Protein AF-A0A1Q6VRY4-F1 (afdb_monomer_lite)

Sequence (143 aa):
MLELAAASLHGEQALANLLKVRQMAADLADRPHLTLTGFVELMIARLAEQPEEAESALAEESLEAVRVLTIHKAKGMEFPVVILPAFHHGTGKGGEAPLVAHDWSTGVLGVTLGNRCSLGAVLVGENSWRARKRSAAACSMWA

Secondary structure (DSSP, 8-state):
-HHHHHTSTTHHHHHHHHHHHHHHHHHHTTSTT--HHHHHHHHHHHHHT-----------TT--S-----TTTTTT---S----TTTT---S---SSPEEEEETTTTEEEEEETTEE-HHHHHHHHHHHHHHHHHHHHHHH--

Structure (mmCIF, N/CA/C/O backbone):
data_AF-A0A1Q6VRY4-F1
#
_entry.id   AF-A0A1Q6VRY4-F1
#
loop_
_atom_site.group_PDB
_atom_site.id
_atom_site.type_symbol
_atom_site.label_atom_id
_atom_site.label_alt_id
_atom_site.label_comp_id
_atom_site.label_asym_id
_atom_site.label_entity_id
_atom_site.label_seq_id
_atom_site.pdbx_PDB_ins_code
_atom_site.Cartn_x
_atom_site.Cartn_y
_atom_site.Cartn_z
_atom_site.occupancy
_atom_site.B_iso_or_equiv
_atom_site.auth_seq_id
_atom_site.auth_comp_id
_atom_site.auth_asym_id
_atom_site.auth_atom_id
_atom_site.pdbx_PDB_model_num
ATOM 1 N N . MET A 1 1 ? -24.914 15.222 4.372 1.00 61.16 1 MET A N 1
ATOM 2 C CA . MET A 1 1 ? -23.478 15.006 4.670 1.00 61.16 1 MET A CA 1
ATOM 3 C C . MET A 1 1 ? -22.825 14.038 3.689 1.00 61.16 1 MET A C 1
ATOM 5 O O . MET A 1 1 ? -21.789 14.402 3.161 1.00 61.16 1 MET A O 1
ATOM 9 N N . LEU A 1 2 ? -23.414 12.871 3.393 1.00 69.69 2 LEU A N 1
ATOM 10 C CA . LEU A 1 2 ? -22.833 11.896 2.449 1.00 69.69 2 LEU A CA 1
ATOM 11 C C . LEU A 1 2 ? -22.673 12.449 1.016 1.00 69.69 2 LEU A C 1
ATOM 13 O O . LEU A 1 2 ? -21.613 12.286 0.425 1.00 69.69 2 LEU A O 1
ATOM 17 N N . GLU A 1 3 ? -23.649 13.220 0.527 1.00 69.69 3 GLU A N 1
ATOM 18 C CA . GLU A 1 3 ? -23.587 13.921 -0.774 1.00 69.69 3 GLU A CA 1
ATOM 19 C C . GLU A 1 3 ? -22.382 14.871 -0.915 1.00 69.69 3 GLU A C 1
ATOM 21 O O . GLU A 1 3 ? -21.782 14.984 -1.978 1.00 69.69 3 GLU A O 1
ATOM 26 N N . LEU A 1 4 ? -21.976 15.536 0.175 1.00 71.50 4 LEU A N 1
ATOM 27 C CA . LEU A 1 4 ? -20.814 16.437 0.172 1.00 71.50 4 LEU A CA 1
ATOM 28 C C . LEU A 1 4 ? -19.489 15.664 0.158 1.00 71.50 4 LEU A C 1
ATOM 30 O O . LEU A 1 4 ? -18.508 16.147 -0.398 1.00 71.50 4 LEU A O 1
ATOM 34 N N . ALA A 1 5 ? -19.455 14.471 0.758 1.00 66.06 5 ALA A N 1
ATOM 35 C CA . ALA A 1 5 ? -18.285 13.600 0.715 1.00 66.06 5 ALA A CA 1
ATOM 36 C C . ALA A 1 5 ? -18.099 12.992 -0.682 1.00 66.06 5 ALA A C 1
ATOM 38 O O . ALA A 1 5 ? -16.982 12.995 -1.195 1.00 66.06 5 ALA A O 1
ATOM 39 N N . ALA A 1 6 ? -19.194 12.578 -1.327 1.00 66.44 6 ALA A N 1
ATOM 40 C CA . ALA A 1 6 ? -19.192 12.101 -2.709 1.00 66.44 6 ALA A CA 1
ATOM 41 C C . ALA A 1 6 ? -18.789 13.191 -3.722 1.00 66.44 6 ALA A C 1
ATOM 43 O O . ALA A 1 6 ? -18.197 12.887 -4.749 1.00 66.44 6 ALA A O 1
ATOM 44 N N . ALA A 1 7 ? -19.056 14.465 -3.418 1.00 70.88 7 ALA A N 1
ATOM 45 C CA . ALA A 1 7 ? -18.610 15.605 -4.222 1.00 70.88 7 ALA A CA 1
ATOM 46 C C . ALA A 1 7 ? -17.198 16.116 -3.856 1.00 70.88 7 ALA A C 1
ATOM 48 O O . ALA A 1 7 ? -16.732 17.107 -4.423 1.00 70.88 7 ALA A O 1
ATOM 49 N N . SER A 1 8 ? -16.524 15.494 -2.881 1.00 74.19 8 SER A N 1
ATOM 50 C CA . SER A 1 8 ? -15.183 15.899 -2.444 1.00 74.19 8 SER A CA 1
ATOM 51 C C . SER A 1 8 ? -14.088 15.380 -3.384 1.00 74.19 8 SER A C 1
ATOM 53 O O . SER A 1 8 ? -14.334 14.529 -4.234 1.00 74.19 8 SER A O 1
ATOM 55 N N . LEU A 1 9 ? -12.850 15.851 -3.192 1.00 59.06 9 LEU A N 1
ATOM 56 C CA . LEU A 1 9 ? -11.675 15.466 -3.989 1.00 59.06 9 LEU A CA 1
ATOM 57 C C . LEU A 1 9 ? -11.469 13.940 -4.110 1.00 59.06 9 LEU A C 1
ATOM 59 O O . LEU A 1 9 ? -10.903 13.488 -5.099 1.00 59.06 9 LEU A O 1
ATOM 63 N N . HIS A 1 10 ? -11.940 13.160 -3.130 1.00 65.81 10 HIS A N 1
ATOM 64 C CA . HIS A 1 10 ? -11.802 11.698 -3.091 1.00 65.81 10 HIS A CA 1
ATOM 65 C C . HIS A 1 10 ? -13.123 10.950 -3.361 1.00 65.81 10 HIS A C 1
ATOM 67 O O . HIS A 1 10 ? -13.179 9.731 -3.212 1.00 65.81 10 HIS A O 1
ATOM 73 N N . GLY A 1 11 ? -14.186 11.672 -3.735 1.00 77.62 11 GLY A N 1
ATOM 74 C CA . GLY A 1 11 ? -15.451 11.141 -4.243 1.00 77.62 11 GLY A CA 1
ATOM 75 C C . GLY A 1 11 ? -16.035 9.942 -3.488 1.00 77.62 11 GLY A C 1
ATOM 76 O O . GLY A 1 11 ? -16.306 10.000 -2.286 1.00 77.62 11 GLY A O 1
ATOM 77 N N . GLU A 1 12 ? -16.228 8.839 -4.212 1.00 70.50 12 GLU A N 1
ATOM 78 C CA . GLU A 1 12 ? -16.791 7.574 -3.716 1.00 70.50 12 GLU A CA 1
ATOM 79 C C . GLU A 1 12 ? -15.967 6.956 -2.578 1.00 70.50 12 GLU A C 1
ATOM 81 O O . GLU A 1 12 ? -16.535 6.377 -1.651 1.00 70.50 12 GLU A O 1
ATOM 86 N N . GLN A 1 13 ? -14.644 7.146 -2.574 1.00 67.38 13 GLN A N 1
ATOM 87 C CA . GLN A 1 13 ? -13.784 6.637 -1.507 1.00 67.38 13 GLN A CA 1
ATOM 88 C C . GLN A 1 13 ? -14.012 7.391 -0.195 1.00 67.38 13 GLN A C 1
ATOM 90 O O . GLN A 1 13 ? -14.079 6.780 0.872 1.00 67.38 13 GLN A O 1
ATOM 95 N N . ALA A 1 14 ? -14.180 8.717 -0.255 1.00 73.56 14 ALA A N 1
ATOM 96 C CA . ALA A 1 14 ? -14.526 9.501 0.930 1.00 73.56 14 ALA A CA 1
ATOM 97 C C . ALA A 1 14 ? -15.862 9.035 1.522 1.00 73.56 14 ALA A C 1
ATOM 99 O O . ALA A 1 14 ? -15.993 8.894 2.739 1.00 73.56 14 ALA A O 1
ATOM 100 N N . LEU A 1 15 ? -16.839 8.743 0.660 1.00 77.56 15 LEU A N 1
ATOM 101 C CA . LEU A 1 15 ? -18.118 8.182 1.074 1.00 77.56 15 LEU A CA 1
ATOM 102 C C . LEU A 1 15 ? -17.953 6.796 1.722 1.00 77.56 15 LEU A C 1
ATOM 104 O O . LEU A 1 15 ? -18.466 6.576 2.821 1.00 77.56 15 LEU A O 1
ATOM 108 N N . ALA A 1 16 ? -17.211 5.886 1.087 1.00 75.88 16 ALA A N 1
ATOM 109 C CA . ALA A 1 16 ? -16.958 4.541 1.599 1.00 75.88 16 ALA A CA 1
ATOM 110 C C . ALA A 1 16 ? -16.259 4.568 2.967 1.00 75.88 16 ALA A C 1
ATOM 112 O O . ALA A 1 16 ? -16.673 3.867 3.892 1.00 75.88 16 ALA A O 1
ATOM 113 N N . ASN A 1 17 ? -15.262 5.439 3.136 1.00 80.06 17 ASN A N 1
ATOM 114 C CA . ASN A 1 17 ? -14.556 5.621 4.403 1.00 80.06 17 ASN A CA 1
ATOM 115 C C . ASN A 1 17 ? -15.504 6.099 5.514 1.00 80.06 17 ASN A C 1
ATOM 117 O O . ASN A 1 17 ? -15.496 5.547 6.615 1.00 80.06 17 ASN A O 1
ATOM 121 N N . LEU A 1 18 ? -16.374 7.076 5.229 1.00 83.62 18 LEU A N 1
ATOM 122 C CA . LEU A 1 18 ? -17.364 7.559 6.199 1.00 83.62 18 LEU A CA 1
ATOM 123 C C . LEU A 1 18 ? -18.393 6.487 6.571 1.00 83.62 18 LEU A C 1
ATOM 125 O O . LEU A 1 18 ? -18.761 6.367 7.741 1.00 83.62 18 LEU A O 1
ATOM 129 N N . LEU A 1 19 ? -18.848 5.693 5.599 1.00 85.00 19 LEU A N 1
ATOM 130 C CA . LEU A 1 19 ? -19.753 4.572 5.852 1.00 85.00 19 LEU A CA 1
ATOM 131 C C . LEU A 1 19 ? -19.081 3.498 6.714 1.00 85.00 19 LEU A C 1
ATOM 133 O O . LEU A 1 19 ? -19.694 3.030 7.673 1.00 85.00 19 LEU A O 1
ATOM 137 N N . LYS A 1 20 ? -17.811 3.174 6.444 1.00 82.50 20 LYS A N 1
ATOM 138 C CA . LYS A 1 20 ? -17.017 2.237 7.248 1.00 82.50 20 LYS A CA 1
ATOM 139 C C . LYS A 1 20 ? -16.887 2.723 8.694 1.00 82.50 20 LYS A C 1
ATOM 141 O O . LYS A 1 20 ? -17.158 1.961 9.617 1.00 82.50 20 LYS A O 1
ATOM 146 N N . VAL A 1 21 ? -16.546 3.998 8.912 1.00 86.31 21 VAL A N 1
ATOM 147 C CA . VAL A 1 21 ? -16.461 4.590 10.264 1.00 86.31 21 VAL A CA 1
ATOM 148 C C . VAL A 1 21 ? -17.810 4.544 10.982 1.00 86.31 21 VAL A C 1
ATOM 150 O O . VAL A 1 21 ? -17.867 4.163 12.150 1.00 86.31 21 VAL A O 1
ATOM 153 N N . ARG A 1 22 ? -18.905 4.878 10.287 1.00 87.69 22 ARG A N 1
ATOM 154 C CA . ARG A 1 22 ? -20.261 4.797 10.846 1.00 87.69 22 ARG A CA 1
ATOM 155 C C . ARG A 1 22 ? -20.615 3.371 11.265 1.00 87.69 22 ARG A C 1
ATOM 157 O O . ARG A 1 22 ? -21.159 3.192 12.350 1.00 87.69 22 ARG A O 1
ATOM 164 N N . GLN A 1 23 ? -20.317 2.383 10.423 1.00 86.38 23 GLN A N 1
ATOM 165 C CA . GLN A 1 23 ? -20.588 0.981 10.733 1.00 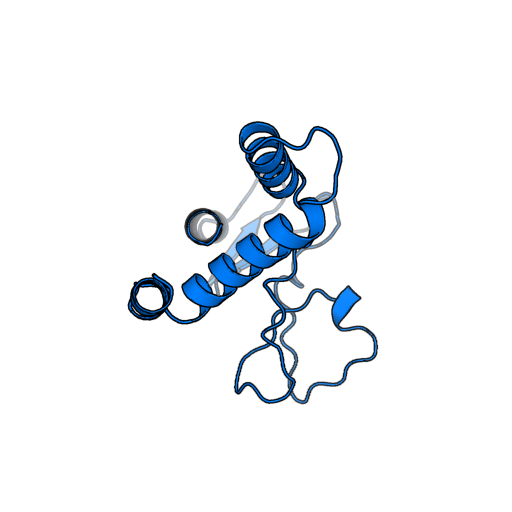86.38 23 GLN A CA 1
ATOM 166 C C . GLN A 1 23 ? -19.781 0.527 11.951 1.00 86.38 23 GLN A C 1
ATOM 168 O O . GLN A 1 23 ? -20.353 -0.007 12.892 1.00 86.38 23 GLN A O 1
ATOM 173 N N . MET A 1 24 ? -18.484 0.849 11.999 1.00 86.38 24 MET A N 1
ATOM 174 C CA . MET A 1 24 ? -17.640 0.533 13.155 1.00 86.38 24 MET A CA 1
ATOM 175 C C . MET A 1 24 ? -18.153 1.173 14.449 1.00 86.38 24 MET A C 1
ATOM 177 O O . MET A 1 24 ? -18.107 0.542 15.501 1.00 86.38 24 MET A O 1
ATOM 181 N N . ALA A 1 25 ? -18.651 2.410 14.392 1.00 89.12 25 ALA A N 1
ATOM 182 C CA . ALA A 1 25 ? -19.257 3.057 15.552 1.00 89.12 25 ALA A CA 1
ATOM 183 C C . ALA A 1 25 ? -20.540 2.337 16.002 1.00 89.12 25 ALA A C 1
ATOM 185 O O . ALA A 1 25 ? -20.739 2.154 17.200 1.00 89.12 25 ALA A O 1
ATOM 186 N N . ALA A 1 26 ? -21.381 1.900 15.058 1.00 88.19 26 ALA A N 1
ATOM 187 C CA . ALA A 1 26 ? -22.601 1.151 15.354 1.00 88.19 26 ALA A CA 1
ATOM 188 C C . ALA A 1 26 ? -22.298 -0.223 15.977 1.00 88.19 26 ALA A C 1
ATOM 190 O O . ALA A 1 26 ? -22.875 -0.558 17.006 1.00 88.19 26 ALA A O 1
ATOM 191 N N . ASP A 1 27 ? -21.340 -0.970 15.425 1.00 87.00 27 ASP A N 1
ATOM 192 C CA . ASP A 1 27 ? -20.946 -2.299 15.920 1.00 87.00 27 ASP A CA 1
ATOM 193 C C . ASP A 1 27 ? -20.358 -2.256 17.342 1.00 87.00 27 ASP A C 1
ATOM 195 O O . ASP A 1 27 ? -20.370 -3.244 18.078 1.00 87.00 27 ASP A O 1
ATOM 199 N N . LEU A 1 28 ? -19.800 -1.108 17.729 1.00 86.56 28 LEU A N 1
ATOM 200 C CA . LEU A 1 28 ? -19.186 -0.892 19.034 1.00 86.56 28 LEU A CA 1
ATOM 201 C C . LEU A 1 28 ? -20.125 -0.199 20.034 1.00 86.56 28 LEU A C 1
ATOM 203 O O . LEU A 1 28 ? -19.776 -0.120 21.212 1.00 86.56 28 LEU A O 1
ATOM 207 N N . ALA A 1 29 ? -21.300 0.269 19.600 1.00 83.12 29 ALA A N 1
ATOM 208 C CA . ALA A 1 29 ? -22.218 1.063 20.419 1.00 83.12 29 ALA A CA 1
ATOM 209 C C . ALA A 1 29 ? -22.772 0.297 21.632 1.00 83.12 29 ALA A C 1
ATOM 211 O O . ALA A 1 29 ? -22.988 0.894 22.684 1.00 83.12 29 ALA A O 1
ATOM 212 N N . ASP A 1 30 ? -22.929 -1.024 21.517 1.00 83.50 30 ASP A N 1
ATOM 213 C CA . ASP A 1 30 ? -23.447 -1.879 22.594 1.00 83.50 30 ASP A CA 1
ATOM 214 C C . ASP A 1 30 ? -22.399 -2.197 23.676 1.00 83.50 30 ASP A C 1
ATOM 216 O O . ASP A 1 30 ? -22.695 -2.872 24.666 1.00 83.50 30 ASP A O 1
ATOM 220 N N . ARG A 1 31 ? -21.152 -1.728 23.520 1.00 82.06 31 ARG A N 1
ATOM 221 C CA . ARG A 1 31 ? -20.099 -1.976 24.508 1.00 82.06 31 ARG A CA 1
ATOM 222 C C . ARG A 1 31 ? -20.282 -1.074 25.730 1.00 82.06 31 ARG A C 1
ATOM 224 O O . ARG A 1 31 ? -20.209 0.152 25.603 1.00 82.06 31 ARG A O 1
ATOM 231 N N . PRO A 1 32 ? -20.434 -1.647 26.937 1.00 76.12 32 PRO A N 1
ATOM 232 C CA . PRO A 1 32 ? -20.521 -0.847 28.147 1.00 76.12 32 PRO A CA 1
ATOM 233 C C . PRO A 1 32 ? -19.231 -0.035 28.333 1.00 76.12 32 PRO A C 1
ATOM 235 O O . PRO A 1 32 ? -18.129 -0.549 28.149 1.00 76.12 32 PRO A O 1
ATOM 238 N N . HIS A 1 33 ? -19.386 1.239 28.706 1.00 80.69 33 HIS A N 1
ATOM 239 C CA . HIS A 1 33 ? -18.312 2.217 28.945 1.00 80.69 33 HIS A CA 1
ATOM 240 C C . HIS A 1 33 ? -17.561 2.752 27.713 1.00 80.69 33 HIS A C 1
ATOM 242 O O . HIS A 1 33 ? -16.586 3.486 27.885 1.00 80.69 33 HIS A O 1
ATOM 248 N N . LEU A 1 34 ? -18.009 2.472 26.483 1.00 84.69 34 LEU A N 1
ATOM 249 C CA . LEU A 1 34 ? -17.427 3.121 25.309 1.00 84.69 34 LEU A CA 1
ATOM 250 C C . LEU A 1 34 ? -17.885 4.584 25.219 1.00 84.69 34 LEU A C 1
ATOM 252 O O . LEU A 1 34 ? -19.057 4.883 25.001 1.00 84.69 34 LEU A O 1
ATOM 256 N N . THR A 1 35 ? -16.941 5.508 25.380 1.00 89.50 35 THR A N 1
ATOM 257 C CA . THR A 1 35 ? -17.158 6.942 25.158 1.00 89.50 35 THR A CA 1
ATOM 258 C C . THR A 1 35 ? -16.703 7.337 23.755 1.00 89.50 35 THR A C 1
ATOM 260 O O . THR A 1 35 ? -15.950 6.606 23.111 1.00 89.50 35 THR A O 1
ATOM 263 N N . LEU A 1 36 ? -17.100 8.524 23.284 1.00 87.81 36 LEU A N 1
ATOM 264 C CA . LEU A 1 36 ? -16.571 9.079 22.032 1.00 87.81 36 LEU A CA 1
ATOM 265 C C . LEU A 1 36 ? -15.037 9.155 22.057 1.00 87.81 36 LEU A C 1
ATOM 267 O O . LEU A 1 36 ? -14.391 8.782 21.083 1.00 87.81 36 LEU A O 1
ATOM 271 N N . THR A 1 37 ? -14.457 9.588 23.179 1.00 90.50 37 THR A N 1
ATOM 272 C CA . THR A 1 37 ? -13.001 9.633 23.365 1.00 90.50 37 THR A CA 1
ATOM 273 C C . THR A 1 37 ? -12.386 8.242 23.244 1.00 90.50 37 THR A C 1
ATOM 275 O O . THR A 1 37 ? -11.440 8.069 22.485 1.00 90.50 37 THR A O 1
ATOM 278 N N . GLY A 1 38 ? -12.978 7.234 23.895 1.00 89.94 38 GLY A N 1
ATOM 279 C CA . GLY A 1 38 ? -12.510 5.850 23.795 1.00 89.94 38 GLY A CA 1
ATOM 280 C C . GLY A 1 38 ? -12.638 5.270 22.383 1.00 89.94 38 GLY A C 1
ATOM 281 O O . GLY A 1 38 ? -11.775 4.517 21.942 1.00 89.94 38 GLY A O 1
ATOM 282 N N . PHE A 1 39 ? -13.675 5.653 21.633 1.00 90.00 39 PHE A N 1
ATOM 283 C CA . PHE A 1 39 ? -13.803 5.289 20.222 1.00 90.00 39 PHE A CA 1
ATOM 284 C C . PHE A 1 39 ? -12.701 5.931 19.366 1.00 90.00 39 PHE A C 1
ATOM 286 O O . PHE A 1 39 ? -12.088 5.244 18.553 1.00 90.00 39 PHE A O 1
ATOM 293 N N . VAL A 1 40 ? -12.403 7.220 19.566 1.00 90.94 40 VAL A N 1
ATOM 294 C CA . VAL A 1 40 ? -11.321 7.916 18.846 1.00 90.94 40 VAL A CA 1
ATOM 295 C C . VAL A 1 40 ? -9.957 7.301 19.162 1.00 90.94 40 VAL A C 1
ATOM 297 O O . VAL A 1 40 ? -9.189 7.035 18.242 1.00 90.94 40 VAL A O 1
ATOM 300 N N . GLU A 1 41 ? -9.666 7.016 20.432 1.00 89.50 41 GLU A N 1
ATOM 301 C CA . GLU A 1 41 ? -8.425 6.345 20.844 1.00 89.50 41 GLU A CA 1
ATOM 302 C C . GLU A 1 41 ? -8.289 4.958 20.207 1.00 89.50 41 GLU A C 1
ATOM 304 O O . GLU A 1 41 ? -7.217 4.611 19.716 1.00 89.50 41 GLU A O 1
ATOM 309 N N . LEU A 1 42 ? -9.383 4.195 20.132 1.00 86.62 42 LEU A N 1
ATOM 310 C CA . LEU A 1 42 ? -9.415 2.896 19.463 1.00 86.62 42 LEU A CA 1
ATOM 311 C C . LEU A 1 42 ? -9.134 3.020 17.959 1.00 86.62 42 LEU A C 1
ATOM 313 O O . LEU A 1 42 ? -8.391 2.209 17.408 1.00 86.62 42 LEU A O 1
ATOM 317 N N . MET A 1 43 ? -9.683 4.038 17.291 1.00 86.69 43 MET A N 1
ATOM 318 C CA . MET A 1 43 ? -9.400 4.294 15.876 1.00 86.69 43 MET A CA 1
ATOM 319 C C . MET A 1 43 ? -7.941 4.712 15.646 1.00 86.69 43 MET A C 1
ATOM 321 O O . MET A 1 43 ? -7.312 4.227 14.708 1.00 86.69 43 MET A O 1
ATOM 325 N N . ILE A 1 44 ? -7.374 5.552 16.519 1.00 86.44 44 ILE A N 1
ATOM 326 C CA . ILE A 1 44 ? -5.955 5.940 16.467 1.00 86.44 44 ILE A CA 1
ATOM 327 C C . ILE A 1 44 ? -5.052 4.723 16.692 1.00 86.44 44 ILE A C 1
ATOM 329 O O . ILE A 1 44 ? -4.077 4.544 15.964 1.00 86.44 44 ILE A O 1
ATOM 333 N N . ALA A 1 45 ? -5.384 3.863 17.658 1.00 84.56 45 ALA A N 1
ATOM 334 C CA . ALA A 1 45 ? -4.640 2.634 17.915 1.00 84.56 45 ALA A CA 1
ATOM 335 C C . ALA A 1 45 ? -4.665 1.701 16.695 1.00 84.56 45 ALA A C 1
ATOM 337 O O . ALA A 1 45 ? -3.616 1.220 16.281 1.00 84.56 45 ALA A O 1
ATOM 338 N N . ARG A 1 46 ? -5.825 1.529 16.046 1.00 77.62 46 ARG A N 1
ATOM 339 C CA . ARG A 1 46 ? -5.941 0.738 14.807 1.00 77.62 46 ARG A CA 1
ATOM 340 C C . ARG A 1 46 ? -5.107 1.292 13.653 1.00 77.62 46 ARG A C 1
ATOM 342 O O . ARG A 1 46 ? -4.492 0.512 12.932 1.00 77.62 46 ARG A O 1
ATOM 349 N N . LEU A 1 47 ? -5.053 2.616 13.497 1.00 74.38 47 LEU A N 1
ATOM 350 C CA . LEU A 1 47 ? -4.184 3.267 12.509 1.00 74.38 47 LEU A CA 1
ATOM 351 C C . LEU A 1 47 ? -2.697 3.025 12.813 1.00 74.38 47 LEU A C 1
ATOM 353 O O . LEU A 1 47 ? -1.905 2.799 11.900 1.00 74.38 47 LEU A O 1
ATOM 357 N N . ALA A 1 48 ? -2.317 3.065 14.093 1.00 72.81 48 ALA A N 1
ATOM 358 C CA . ALA A 1 48 ? -0.939 2.878 14.540 1.00 72.81 48 ALA A CA 1
ATOM 359 C C . ALA A 1 48 ? -0.472 1.414 14.483 1.00 72.81 48 ALA A C 1
ATOM 361 O O . ALA A 1 48 ? 0.706 1.157 14.242 1.00 72.81 48 ALA A O 1
ATOM 362 N N . GLU A 1 49 ? -1.378 0.457 14.689 1.00 63.84 49 GLU A N 1
ATOM 363 C CA . GLU A 1 49 ? -1.065 -0.974 14.706 1.00 63.84 49 GLU A CA 1
ATOM 364 C C . GLU A 1 49 ? -0.780 -1.560 13.315 1.00 63.84 49 GLU A C 1
ATOM 366 O O . GLU A 1 49 ? -0.313 -2.695 13.259 1.00 63.84 49 GLU A O 1
ATOM 371 N N . GLN A 1 50 ? -1.023 -0.817 12.219 1.00 54.97 50 GLN A N 1
ATOM 372 C CA . GLN A 1 50 ? -0.859 -1.259 10.821 1.00 54.97 50 GLN A CA 1
ATOM 373 C C . GLN A 1 50 ? -0.989 -2.786 10.634 1.00 54.97 50 GLN A C 1
ATOM 375 O O . GLN A 1 50 ? -0.028 -3.453 10.234 1.00 54.97 50 GLN A O 1
ATOM 380 N N . PRO A 1 51 ? -2.157 -3.398 10.878 1.00 48.84 51 PRO A N 1
ATOM 381 C CA . PRO A 1 51 ? -2.463 -4.598 10.139 1.00 48.84 51 PRO A CA 1
ATOM 382 C C . PRO A 1 51 ? -2.880 -4.173 8.731 1.00 48.84 51 PRO A C 1
ATOM 384 O O . PRO A 1 51 ? -3.215 -3.017 8.475 1.00 48.84 51 PRO A O 1
ATOM 387 N N . GLU A 1 52 ? -2.872 -5.118 7.804 1.00 47.62 52 GLU A N 1
ATOM 388 C CA . GLU A 1 52 ? -3.607 -5.015 6.554 1.00 47.62 52 GLU A CA 1
ATOM 389 C C . GLU A 1 52 ? -5.094 -4.672 6.813 1.00 47.62 52 GLU A C 1
ATOM 391 O O . GLU A 1 52 ? -5.964 -5.540 6.719 1.00 47.62 52 GLU A O 1
ATOM 396 N N . GLU A 1 53 ? -5.451 -3.422 7.106 1.00 42.66 53 GLU A N 1
ATOM 397 C CA . GLU A 1 53 ? -6.771 -2.954 6.729 1.00 42.66 53 GLU A CA 1
ATOM 398 C C . GLU A 1 53 ? -6.734 -2.906 5.210 1.00 42.66 53 GLU A C 1
ATOM 400 O O . GLU A 1 53 ? -6.296 -1.935 4.600 1.00 42.66 53 GLU A O 1
ATOM 405 N N . ALA A 1 54 ? -7.133 -4.026 4.599 1.00 45.22 54 ALA A N 1
ATOM 406 C CA . ALA A 1 54 ? -7.592 -4.010 3.230 1.00 45.22 54 ALA A CA 1
ATOM 407 C C . ALA A 1 54 ? -8.525 -2.803 3.130 1.00 45.22 54 ALA A C 1
ATOM 409 O O . ALA A 1 54 ? -9.483 -2.693 3.911 1.00 45.22 54 ALA A O 1
ATOM 410 N N . GLU A 1 55 ? -8.192 -1.874 2.234 1.00 44.47 55 GLU A N 1
ATOM 411 C CA . GLU A 1 55 ? -9.133 -0.855 1.802 1.00 44.47 55 GLU A CA 1
ATOM 412 C C . GLU A 1 55 ? -10.493 -1.531 1.652 1.00 44.47 55 GLU A C 1
ATOM 414 O O . GLU A 1 55 ? -10.565 -2.679 1.190 1.00 44.47 55 GLU A O 1
ATOM 419 N N . SER A 1 56 ? -11.534 -0.869 2.174 1.00 41.03 56 SER A N 1
ATOM 420 C CA . SER A 1 56 ? -12.902 -1.389 2.168 1.00 41.03 56 SER A CA 1
ATOM 421 C C . SER A 1 56 ? -13.136 -2.102 0.849 1.00 41.03 56 SER A C 1
ATOM 423 O O . SER A 1 56 ? -12.877 -1.500 -0.191 1.00 41.03 56 SER A O 1
ATOM 425 N N . ALA A 1 57 ? -13.537 -3.374 0.902 1.00 44.66 57 ALA A N 1
ATOM 426 C CA . ALA A 1 57 ? -13.702 -4.211 -0.273 1.00 44.66 57 ALA A CA 1
ATOM 427 C C . ALA A 1 57 ? -14.827 -3.651 -1.153 1.00 44.66 57 ALA A C 1
ATOM 429 O O . ALA A 1 57 ? -15.943 -4.147 -1.150 1.00 44.66 57 ALA A O 1
ATOM 430 N N . LEU A 1 58 ? -14.527 -2.597 -1.904 1.00 45.97 58 LEU A N 1
ATOM 431 C CA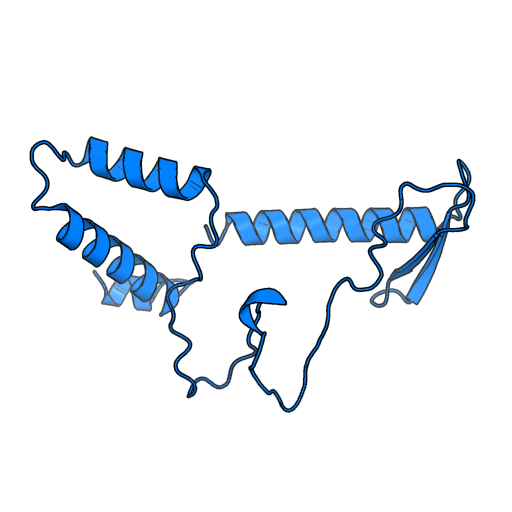 . LEU A 1 58 ? -15.256 -2.225 -3.101 1.00 45.97 58 LEU A CA 1
ATOM 432 C C . LEU A 1 58 ? -14.856 -3.148 -4.254 1.00 45.97 58 LEU A C 1
ATOM 434 O O . LEU A 1 58 ? -15.419 -3.040 -5.327 1.00 45.97 58 LEU A O 1
ATOM 438 N N . ALA A 1 59 ? -13.928 -4.087 -4.038 1.00 50.22 59 ALA A N 1
ATOM 439 C CA . ALA A 1 59 ? -13.577 -5.138 -4.981 1.00 50.22 59 ALA A CA 1
ATOM 440 C C . ALA A 1 59 ? -14.689 -6.198 -5.070 1.00 50.22 59 ALA A C 1
ATOM 442 O O . ALA A 1 59 ? -14.483 -7.371 -4.757 1.00 50.22 59 ALA A O 1
ATOM 443 N N . GLU A 1 60 ? -15.872 -5.779 -5.506 1.00 52.91 60 GLU A N 1
ATOM 444 C CA . GLU A 1 60 ? -16.716 -6.664 -6.288 1.00 52.91 60 GLU A CA 1
ATOM 445 C C . GLU A 1 60 ? -15.928 -7.062 -7.546 1.00 52.91 60 GLU A C 1
ATOM 447 O O . GLU A 1 60 ? -15.185 -6.269 -8.129 1.00 52.91 60 GLU A O 1
ATOM 452 N N . GLU A 1 61 ? -16.063 -8.318 -7.959 1.00 54.66 61 GLU A N 1
ATOM 453 C CA . GLU A 1 61 ? -15.413 -8.906 -9.141 1.00 54.66 61 GLU A CA 1
ATOM 454 C C . GLU A 1 61 ? -15.752 -8.161 -10.457 1.00 54.66 61 GLU A C 1
ATOM 456 O O . GLU A 1 61 ? -15.135 -8.399 -11.492 1.00 54.66 61 GLU A O 1
ATOM 461 N N . SER A 1 62 ? -16.715 -7.238 -10.396 1.00 55.91 62 SER A N 1
ATOM 462 C CA . SER A 1 62 ? -17.314 -6.445 -11.470 1.00 55.91 62 SER A CA 1
ATOM 463 C C . SER A 1 62 ? -16.643 -5.092 -11.751 1.00 55.91 62 SER A C 1
ATOM 465 O O . SER A 1 62 ? -17.034 -4.433 -12.715 1.00 55.91 62 SER A O 1
ATOM 467 N N . LEU A 1 63 ? -15.660 -4.645 -10.959 1.00 60.12 63 LEU A N 1
ATOM 468 C CA . LEU A 1 63 ? -14.984 -3.368 -11.223 1.00 60.12 63 LEU A CA 1
ATOM 469 C C . LEU A 1 63 ? -13.900 -3.503 -12.306 1.00 60.12 63 LEU A C 1
ATOM 471 O O . LEU A 1 63 ? -12.973 -4.304 -12.176 1.00 60.12 63 LEU A O 1
ATOM 475 N N . GLU A 1 64 ? -13.960 -2.650 -13.336 1.00 72.38 64 GLU A N 1
ATOM 476 C CA . GLU A 1 64 ? -12.889 -2.467 -14.329 1.00 72.38 64 GLU A CA 1
ATOM 477 C C . GLU A 1 64 ? -11.663 -1.774 -13.696 1.00 72.38 64 GLU A C 1
ATOM 479 O O . GLU A 1 64 ? -11.392 -0.596 -13.926 1.00 72.38 64 GLU A O 1
ATOM 484 N N . ALA A 1 65 ? -10.916 -2.497 -12.856 1.00 77.94 65 ALA A N 1
ATOM 485 C CA . ALA A 1 65 ? -9.780 -1.958 -12.109 1.00 77.94 65 ALA A CA 1
ATOM 486 C C . ALA A 1 65 ? -8.597 -2.938 -11.997 1.00 77.94 65 ALA A C 1
ATOM 488 O O . ALA A 1 65 ? -8.749 -4.160 -12.037 1.00 77.94 65 ALA A O 1
ATOM 489 N N . VAL A 1 66 ? -7.388 -2.392 -11.807 1.00 82.94 66 VAL A N 1
ATOM 490 C CA . VAL A 1 66 ? -6.183 -3.183 -11.505 1.00 82.94 66 VAL A CA 1
ATOM 491 C C . VAL A 1 66 ? -6.183 -3.570 -10.029 1.00 82.94 66 VAL A C 1
ATOM 493 O O . VAL A 1 66 ? -6.251 -2.715 -9.149 1.00 82.94 66 VAL A O 1
ATOM 496 N N . ARG A 1 67 ? -6.045 -4.867 -9.751 1.00 81.81 67 ARG A N 1
ATOM 497 C CA . ARG A 1 67 ? -6.021 -5.402 -8.386 1.00 81.81 67 ARG A CA 1
ATOM 498 C C . ARG A 1 67 ? -4.595 -5.423 -7.839 1.00 81.81 67 ARG A C 1
ATOM 500 O O . ARG A 1 67 ? -3.745 -6.149 -8.350 1.00 81.81 67 ARG A O 1
ATOM 507 N N . VAL A 1 68 ? -4.347 -4.668 -6.769 1.00 84.44 68 VAL A N 1
ATOM 508 C CA . VAL A 1 68 ? -3.077 -4.704 -6.029 1.00 84.44 68 VAL A CA 1
ATOM 509 C C . VAL A 1 68 ? -3.229 -5.653 -4.844 1.00 84.44 68 VAL A C 1
ATOM 511 O O . VAL A 1 68 ? -3.966 -5.375 -3.904 1.00 84.44 68 VAL A O 1
ATOM 514 N N . LEU A 1 69 ? -2.556 -6.802 -4.902 1.00 84.38 69 LEU A N 1
ATOM 515 C CA . LEU A 1 69 ? -2.646 -7.856 -3.890 1.00 84.38 69 LEU A CA 1
ATOM 516 C C . LEU A 1 69 ? -1.256 -8.236 -3.380 1.00 84.38 69 LEU A C 1
ATOM 518 O O . LEU A 1 69 ? -0.271 -8.204 -4.118 1.00 84.38 69 LEU A O 1
ATOM 522 N N . THR A 1 70 ? -1.186 -8.665 -2.121 1.00 84.25 70 THR A N 1
ATOM 523 C CA . THR A 1 70 ? -0.012 -9.379 -1.612 1.00 84.25 70 THR A CA 1
ATOM 524 C C . THR A 1 70 ? 0.043 -10.782 -2.224 1.00 84.25 70 THR A C 1
ATOM 526 O O . THR A 1 70 ? -0.991 -11.372 -2.545 1.00 84.25 70 THR A O 1
ATOM 529 N N . ILE A 1 71 ? 1.248 -11.358 -2.349 1.00 86.88 71 ILE A N 1
ATOM 530 C CA . ILE A 1 71 ? 1.433 -12.727 -2.878 1.00 86.88 71 ILE A CA 1
ATOM 531 C C . ILE A 1 71 ? 0.592 -13.739 -2.081 1.00 86.88 71 ILE A C 1
ATOM 533 O O . ILE A 1 71 ? 0.011 -14.656 -2.655 1.00 86.88 71 ILE A O 1
ATOM 537 N N . HIS A 1 72 ? 0.476 -13.543 -0.764 1.00 83.25 72 HIS A N 1
ATOM 538 C CA . HIS A 1 72 ? -0.346 -14.387 0.100 1.00 83.25 72 HIS A CA 1
ATOM 539 C C . HIS A 1 72 ? -1.838 -14.320 -0.249 1.00 83.25 72 HIS A C 1
ATOM 541 O O . HIS A 1 72 ? -2.470 -15.370 -0.345 1.00 83.25 72 HIS A O 1
ATOM 547 N N . LYS A 1 73 ? -2.390 -13.120 -0.489 1.00 80.50 73 LYS A N 1
ATOM 548 C CA . LYS A 1 73 ? -3.802 -12.949 -0.870 1.00 80.50 73 LYS A CA 1
ATOM 549 C C . LYS A 1 73 ? -4.121 -13.468 -2.270 1.00 80.50 73 LYS A C 1
ATOM 551 O O . LYS A 1 73 ? -5.252 -13.863 -2.513 1.00 80.50 73 LYS A O 1
ATOM 556 N N . ALA A 1 74 ? -3.141 -13.504 -3.170 1.00 87.56 74 ALA A N 1
ATOM 557 C CA . ALA A 1 74 ? -3.322 -14.021 -4.526 1.00 87.56 74 ALA A CA 1
ATOM 558 C C . ALA A 1 74 ? -3.307 -15.565 -4.617 1.00 87.56 74 ALA A C 1
ATOM 560 O O . ALA A 1 74 ? -3.549 -16.117 -5.691 1.00 87.56 74 ALA A O 1
ATOM 561 N N . LYS A 1 75 ? -3.011 -16.294 -3.529 1.00 85.12 75 LYS A N 1
ATOM 562 C CA . LYS A 1 75 ? -2.900 -17.762 -3.559 1.00 85.12 75 LYS A CA 1
ATOM 563 C C . LYS A 1 75 ? -4.240 -18.415 -3.926 1.00 85.12 75 LYS A C 1
ATOM 565 O O . LYS A 1 75 ? -5.224 -18.243 -3.219 1.00 85.12 75 LYS A O 1
ATOM 570 N N . GLY A 1 76 ? -4.243 -19.229 -4.984 1.00 89.38 76 GLY A N 1
ATOM 571 C CA . GLY A 1 76 ? -5.448 -19.911 -5.480 1.00 89.38 76 GLY A CA 1
ATOM 572 C C . GLY A 1 76 ? -6.343 -19.036 -6.361 1.00 89.38 76 GLY A C 1
ATOM 573 O O . GLY A 1 76 ? -7.431 -19.469 -6.722 1.00 89.38 76 GLY A O 1
ATOM 574 N N . MET A 1 77 ? -5.894 -17.824 -6.701 1.00 88.94 77 MET A N 1
ATOM 575 C CA . MET A 1 77 ? -6.548 -16.956 -7.675 1.00 88.94 77 MET A CA 1
ATOM 576 C C . MET A 1 77 ? -5.872 -17.090 -9.040 1.00 88.94 77 MET A C 1
ATOM 578 O O . MET A 1 77 ? -4.659 -17.294 -9.119 1.00 88.94 77 MET A O 1
ATOM 582 N N . GLU A 1 78 ? -6.645 -16.912 -10.106 1.00 89.44 78 GLU A N 1
ATOM 583 C CA . GLU A 1 78 ? -6.147 -16.909 -11.479 1.00 89.44 78 GLU A CA 1
ATOM 584 C C . GLU A 1 78 ? -6.446 -15.560 -12.133 1.00 89.44 78 GLU A C 1
ATOM 586 O O . GLU A 1 78 ? -7.532 -15.002 -11.980 1.00 89.44 78 GLU A O 1
ATOM 591 N N . PHE A 1 79 ? -5.458 -15.022 -12.849 1.00 89.44 79 PHE A N 1
ATOM 592 C CA . PHE A 1 79 ? -5.559 -13.744 -13.545 1.00 89.44 79 PHE A CA 1
ATOM 593 C C . PHE A 1 79 ? -4.962 -13.872 -14.947 1.00 89.44 79 PHE A C 1
ATOM 595 O O . PHE A 1 79 ? -3.920 -14.513 -15.097 1.00 89.44 79 PHE A O 1
ATOM 602 N N . PRO A 1 80 ? -5.552 -13.224 -15.968 1.00 91.31 80 PRO A N 1
ATOM 603 C CA . PRO A 1 80 ? -5.017 -13.266 -17.328 1.00 91.31 80 PRO A CA 1
ATOM 604 C C . PRO A 1 80 ? -3.646 -12.583 -17.443 1.00 91.31 80 PRO A C 1
ATOM 606 O O . PRO A 1 80 ? -2.822 -12.985 -18.261 1.00 91.31 80 PRO A O 1
ATOM 609 N N . VAL A 1 81 ? -3.387 -11.557 -16.623 1.00 93.50 81 VAL A N 1
ATOM 610 C CA . VAL A 1 81 ? -2.115 -10.828 -16.572 1.00 93.50 81 VAL A CA 1
ATOM 611 C C . VAL A 1 81 ? -1.751 -10.563 -15.115 1.00 93.50 81 VAL A C 1
ATOM 613 O O . VAL A 1 81 ? -2.567 -10.047 -14.353 1.00 93.50 81 VAL A O 1
ATOM 616 N N . VAL A 1 82 ? -0.511 -10.884 -14.736 1.00 92.50 82 VAL A N 1
ATOM 617 C CA . VAL A 1 82 ? 0.037 -10.627 -13.397 1.00 92.50 82 VAL A CA 1
ATOM 618 C C . VAL A 1 82 ? 1.331 -9.833 -13.523 1.00 92.50 82 VAL A C 1
ATOM 620 O O . VAL A 1 82 ? 2.245 -10.231 -14.243 1.00 92.50 82 VAL A O 1
ATOM 623 N N . ILE A 1 83 ? 1.426 -8.724 -12.787 1.00 91.00 83 ILE A N 1
ATOM 624 C CA . ILE A 1 83 ? 2.658 -7.941 -12.647 1.00 91.00 83 ILE A CA 1
ATOM 625 C C . ILE A 1 83 ? 3.225 -8.199 -11.249 1.00 91.00 83 ILE A C 1
ATOM 627 O O . ILE A 1 83 ? 2.554 -7.946 -10.252 1.00 91.00 83 ILE A O 1
ATOM 631 N N . LEU A 1 84 ? 4.469 -8.680 -11.177 1.00 88.44 84 LEU A N 1
ATOM 632 C CA . LEU A 1 84 ? 5.201 -8.887 -9.923 1.00 88.44 84 LEU A CA 1
ATOM 633 C C . LEU A 1 84 ? 6.227 -7.759 -9.718 1.00 88.44 84 LEU A C 1
ATOM 635 O O . LEU A 1 84 ? 7.337 -7.833 -10.256 1.00 88.44 84 LEU A O 1
ATOM 639 N N . PRO A 1 85 ? 5.891 -6.692 -8.969 1.00 82.75 85 PRO A N 1
ATOM 640 C CA . PRO A 1 85 ? 6.831 -5.613 -8.698 1.00 82.75 85 PRO A CA 1
ATOM 641 C C . PRO A 1 85 ? 7.944 -6.060 -7.735 1.00 82.75 85 PRO A C 1
ATOM 643 O O . PRO A 1 85 ? 7.806 -7.026 -6.991 1.00 82.75 85 PRO A O 1
ATOM 646 N N . ALA A 1 86 ? 9.057 -5.319 -7.731 1.00 73.38 86 ALA A N 1
ATOM 647 C CA . ALA A 1 86 ? 10.155 -5.456 -6.763 1.00 73.38 86 ALA A CA 1
ATOM 648 C C . ALA A 1 86 ? 10.850 -6.836 -6.678 1.00 73.38 86 ALA A C 1
ATOM 650 O O . ALA A 1 86 ? 11.593 -7.085 -5.732 1.00 73.38 86 ALA A O 1
ATOM 651 N N . PHE A 1 87 ? 10.724 -7.697 -7.695 1.00 75.06 87 PHE A N 1
ATOM 652 C CA . PHE A 1 87 ? 11.366 -9.026 -7.718 1.00 75.06 87 PHE A CA 1
ATOM 653 C C . PHE A 1 87 ? 12.909 -8.998 -7.631 1.00 75.06 87 PHE A C 1
ATOM 655 O O . PHE A 1 87 ? 13.546 -9.990 -7.298 1.00 75.06 87 PHE A O 1
ATOM 662 N N . HIS A 1 88 ? 13.525 -7.847 -7.900 1.00 69.38 88 HIS A N 1
ATOM 663 C CA . HIS A 1 88 ? 14.970 -7.634 -7.805 1.00 69.38 88 HIS A CA 1
ATOM 664 C C . HIS A 1 88 ? 15.473 -7.412 -6.363 1.00 69.38 88 HIS A C 1
ATOM 666 O O . HIS A 1 88 ? 16.681 -7.316 -6.152 1.00 69.38 88 HIS A O 1
ATOM 672 N N . HIS A 1 89 ? 14.587 -7.288 -5.366 1.00 63.88 89 HIS A N 1
ATOM 673 C CA . HIS A 1 89 ? 14.991 -7.194 -3.961 1.00 63.88 89 HIS A CA 1
ATOM 674 C C . HIS A 1 89 ? 15.447 -8.569 -3.452 1.00 63.88 89 HIS A C 1
ATOM 676 O O . HIS A 1 89 ? 14.642 -9.410 -3.062 1.00 63.88 89 HIS A O 1
ATOM 682 N N . GLY A 1 90 ? 16.760 -8.805 -3.462 1.00 58.75 90 GLY A N 1
ATOM 683 C CA . GLY A 1 90 ? 17.356 -9.985 -2.841 1.00 58.75 90 GLY A CA 1
ATOM 684 C C . GLY A 1 90 ? 17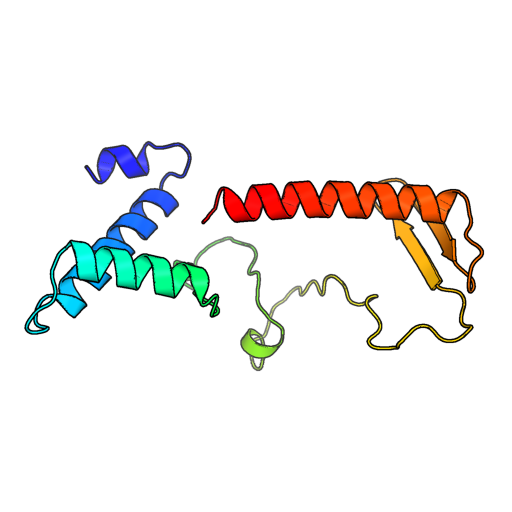.248 -9.941 -1.312 1.00 58.75 90 GLY A C 1
ATOM 685 O O . GLY A 1 90 ? 17.428 -8.896 -0.695 1.00 58.75 90 GLY A O 1
ATOM 686 N N . THR A 1 91 ? 17.008 -11.094 -0.688 1.00 56.03 91 THR A N 1
ATOM 687 C CA . THR A 1 91 ? 16.991 -11.277 0.779 1.00 56.03 91 THR A CA 1
ATOM 688 C C . THR A 1 91 ? 18.393 -11.373 1.399 1.00 56.03 91 THR A C 1
ATOM 690 O O . THR A 1 91 ? 18.538 -11.548 2.609 1.00 56.03 91 THR A O 1
ATOM 693 N N . GLY A 1 92 ? 19.448 -11.283 0.584 1.00 53.56 92 GLY A N 1
ATOM 694 C CA . GLY A 1 92 ? 20.830 -11.453 1.016 1.00 53.56 92 GLY A CA 1
ATOM 695 C C . GLY A 1 92 ? 21.413 -10.192 1.650 1.00 53.56 92 GLY A C 1
ATOM 696 O O . GLY A 1 92 ? 21.398 -9.118 1.051 1.00 53.56 92 GLY A O 1
ATOM 697 N N . LYS A 1 93 ? 22.015 -10.333 2.836 1.00 54.06 93 LYS A N 1
ATOM 698 C CA . LYS A 1 93 ? 22.998 -9.357 3.323 1.00 54.06 93 LYS A CA 1
ATOM 699 C C . LYS A 1 93 ? 24.139 -9.310 2.307 1.00 54.06 93 LYS A C 1
ATOM 701 O O . LYS A 1 93 ? 24.757 -10.337 2.043 1.00 54.06 93 LYS A O 1
ATOM 706 N N . GLY A 1 94 ? 24.368 -8.135 1.722 1.00 56.75 94 GLY A N 1
ATOM 707 C CA . GLY A 1 94 ? 25.375 -7.914 0.689 1.00 56.75 94 GLY A CA 1
ATOM 708 C C . GLY A 1 94 ? 26.754 -8.401 1.126 1.00 56.75 94 GLY A C 1
ATOM 709 O O . GLY A 1 94 ? 27.391 -7.790 1.980 1.00 56.75 94 GLY A O 1
ATOM 710 N N . GLY A 1 95 ? 27.199 -9.500 0.529 1.00 55.41 95 GLY A N 1
ATOM 711 C CA . GLY A 1 95 ? 28.574 -9.973 0.581 1.00 55.41 95 GLY A CA 1
ATOM 712 C C . GLY A 1 95 ? 29.114 -10.004 -0.840 1.00 55.41 95 GLY A C 1
ATOM 713 O O . GLY A 1 95 ? 28.557 -10.723 -1.659 1.00 55.41 95 GLY A O 1
ATOM 714 N N . GLU A 1 96 ? 30.132 -9.177 -1.105 1.00 62.38 96 GLU A N 1
ATOM 715 C CA . GLU A 1 96 ? 31.056 -9.128 -2.263 1.00 62.38 96 GLU A CA 1
ATOM 716 C C . GLU A 1 96 ? 30.512 -9.177 -3.706 1.00 62.38 96 GLU A C 1
ATOM 718 O O . GLU A 1 96 ? 31.255 -8.868 -4.636 1.00 62.38 96 GLU A O 1
ATOM 723 N N . ALA A 1 97 ? 29.240 -9.485 -3.935 1.00 72.69 97 ALA A N 1
ATOM 724 C CA . ALA A 1 97 ? 28.653 -9.532 -5.261 1.00 72.69 97 ALA A CA 1
ATOM 725 C C . ALA A 1 97 ? 28.334 -8.114 -5.771 1.00 72.69 97 ALA A C 1
ATOM 727 O O . ALA A 1 97 ? 27.830 -7.282 -5.006 1.00 72.69 97 ALA A O 1
ATOM 728 N N . PRO A 1 98 ? 28.593 -7.820 -7.059 1.00 79.94 98 PRO A N 1
ATOM 729 C CA . PRO A 1 98 ? 28.191 -6.558 -7.658 1.00 79.94 98 PRO A CA 1
ATOM 730 C C . PRO A 1 98 ? 26.661 -6.449 -7.675 1.00 79.94 98 PRO A C 1
ATOM 732 O O . PRO A 1 98 ? 25.969 -7.271 -8.273 1.00 79.94 98 PRO A O 1
ATOM 735 N N . LEU A 1 99 ? 26.133 -5.408 -7.034 1.00 84.50 99 LEU A N 1
ATOM 736 C CA . LEU A 1 99 ? 24.729 -5.030 -7.118 1.00 84.50 99 LEU A CA 1
ATOM 737 C C . LEU A 1 99 ? 24.527 -4.182 -8.372 1.00 84.50 99 LEU A C 1
ATOM 739 O O . LEU A 1 99 ? 25.153 -3.131 -8.512 1.00 84.50 99 LEU A O 1
ATOM 743 N N . VAL A 1 100 ? 23.628 -4.611 -9.252 1.00 86.81 100 VAL A N 1
ATOM 744 C CA . VAL A 1 100 ? 23.244 -3.865 -10.453 1.00 86.81 100 VAL A CA 1
ATOM 745 C C . VAL A 1 100 ? 21.846 -3.291 -10.249 1.00 86.81 100 VAL A C 1
ATOM 747 O O . VAL A 1 100 ? 20.905 -4.026 -9.959 1.00 86.81 100 VAL A O 1
ATOM 750 N N . ALA A 1 101 ? 21.710 -1.977 -10.393 1.00 86.00 101 ALA A N 1
ATOM 751 C CA . ALA A 1 101 ? 20.445 -1.260 -10.312 1.00 86.00 101 ALA A CA 1
ATOM 752 C C . ALA A 1 101 ? 20.154 -0.590 -11.658 1.00 86.00 101 ALA A C 1
ATOM 754 O O . ALA A 1 101 ? 21.040 0.017 -12.247 1.00 86.00 101 ALA A O 1
ATOM 755 N N . HIS A 1 102 ? 18.922 -0.684 -12.148 1.00 87.38 102 HIS A N 1
ATOM 756 C CA . HIS A 1 102 ? 18.511 -0.067 -13.408 1.00 87.38 102 HIS A CA 1
ATOM 757 C C . HIS A 1 102 ? 17.254 0.772 -13.182 1.00 87.38 102 HIS A C 1
ATOM 759 O O . HIS A 1 102 ? 16.250 0.258 -12.686 1.00 87.38 102 HIS A O 1
ATOM 765 N N . ASP A 1 103 ? 17.309 2.055 -13.537 1.00 87.62 103 ASP A N 1
ATOM 766 C CA . ASP A 1 103 ? 16.144 2.936 -13.532 1.00 87.62 103 ASP A CA 1
ATOM 767 C C . ASP A 1 103 ? 15.494 2.920 -14.917 1.00 87.62 103 ASP A C 1
ATOM 769 O O . ASP A 1 103 ? 15.954 3.569 -15.853 1.00 87.62 103 ASP A O 1
ATOM 773 N N . TRP A 1 104 ? 14.390 2.184 -15.033 1.00 84.25 104 TRP A N 1
ATOM 774 C CA . TRP A 1 104 ? 13.631 2.043 -16.277 1.00 84.25 104 TRP A CA 1
ATOM 775 C C . TRP A 1 104 ? 13.020 3.352 -16.788 1.00 84.25 104 TRP A C 1
ATOM 777 O O . TRP A 1 104 ? 12.704 3.438 -17.970 1.00 84.25 104 TRP A O 1
ATOM 787 N N . SER A 1 105 ? 12.859 4.369 -15.934 1.00 83.88 105 SER A N 1
ATOM 788 C CA . SER A 1 105 ? 12.309 5.666 -16.349 1.00 83.88 105 SER A CA 1
ATOM 789 C C . SER A 1 105 ? 13.345 6.558 -17.036 1.00 83.88 105 SER A C 1
ATOM 791 O O . SER A 1 105 ? 12.989 7.377 -17.879 1.00 83.88 105 SER A O 1
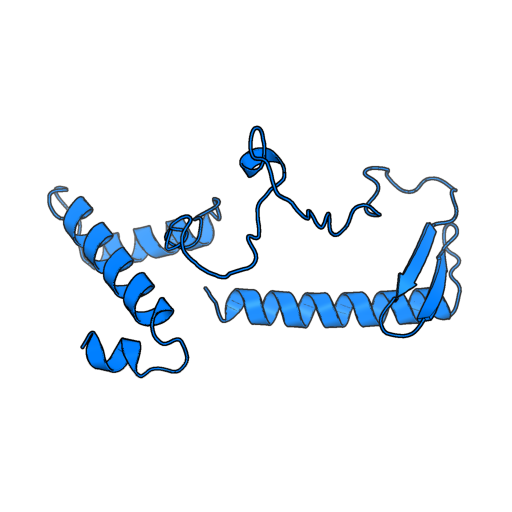ATOM 793 N N . THR A 1 106 ? 14.625 6.390 -16.692 1.00 87.56 106 THR A N 1
ATOM 794 C CA . THR A 1 106 ? 15.734 7.205 -17.211 1.00 87.56 106 THR A CA 1
ATOM 795 C C . THR A 1 106 ? 16.715 6.414 -18.078 1.00 87.56 106 THR A C 1
ATOM 797 O O . THR A 1 106 ? 17.563 7.012 -18.734 1.00 87.56 106 THR A O 1
ATOM 800 N N . GLY A 1 107 ? 16.624 5.080 -18.089 1.00 89.69 107 GLY A N 1
ATOM 801 C CA . GLY A 1 107 ? 17.572 4.182 -18.758 1.00 89.69 107 GLY A CA 1
ATOM 802 C C . GLY A 1 107 ? 18.946 4.117 -18.082 1.00 89.69 107 GLY A C 1
ATOM 803 O O . GLY A 1 107 ? 19.897 3.595 -18.663 1.00 89.69 107 GLY A O 1
ATOM 804 N N . VAL A 1 108 ? 19.092 4.677 -16.877 1.00 92.88 108 VAL A N 1
ATOM 805 C CA . VAL A 1 108 ? 20.380 4.741 -16.179 1.00 92.88 108 VAL A CA 1
ATOM 806 C C . VAL A 1 108 ? 20.669 3.415 -15.480 1.00 92.88 108 VAL A C 1
ATOM 808 O O . VAL A 1 108 ? 19.866 2.915 -14.690 1.00 92.88 108 VAL A O 1
ATOM 811 N N . LEU A 1 109 ? 21.866 2.878 -15.731 1.00 92.62 109 LEU A N 1
ATOM 812 C CA . LEU A 1 109 ? 22.407 1.699 -15.062 1.00 92.62 109 LEU A CA 1
ATOM 813 C C . LEU A 1 109 ? 23.417 2.103 -13.981 1.00 92.62 109 LEU A C 1
ATOM 815 O O . LEU A 1 109 ? 24.381 2.830 -14.229 1.00 92.62 109 LEU A O 1
ATOM 819 N N . GLY A 1 110 ? 23.224 1.578 -12.780 1.00 91.81 110 GLY A N 1
ATOM 820 C CA . GLY A 1 110 ? 24.113 1.703 -11.640 1.00 91.81 110 GLY A CA 1
ATOM 821 C C . GLY A 1 110 ? 24.724 0.370 -11.236 1.00 91.81 110 GLY A C 1
ATOM 822 O O . GLY A 1 110 ? 24.047 -0.652 -11.249 1.00 91.81 110 GLY A O 1
ATOM 823 N N . VAL A 1 111 ? 25.997 0.381 -10.842 1.00 91.44 111 VAL A N 1
ATOM 824 C CA . VAL A 1 111 ? 26.688 -0.791 -10.290 1.00 91.44 111 VAL A CA 1
ATOM 825 C C . VAL A 1 111 ? 27.366 -0.410 -8.979 1.00 91.44 111 VAL A C 1
ATOM 827 O O . VAL A 1 111 ? 28.073 0.596 -8.926 1.00 91.44 111 VAL A O 1
ATOM 830 N N . THR A 1 112 ? 27.183 -1.224 -7.942 1.00 89.38 112 THR A N 1
ATOM 831 C CA . THR A 1 112 ? 27.829 -1.078 -6.630 1.00 89.38 112 THR A CA 1
ATOM 832 C C . THR A 1 112 ? 28.582 -2.356 -6.281 1.00 89.38 112 THR 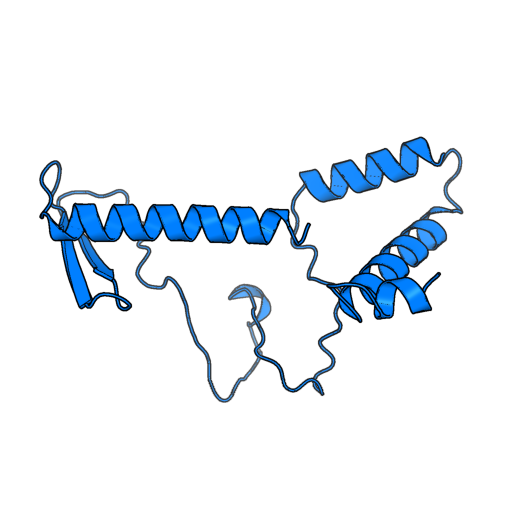A C 1
ATOM 834 O O . THR A 1 112 ? 28.018 -3.443 -6.346 1.00 89.38 112 THR A O 1
ATOM 837 N N . LEU A 1 113 ? 29.848 -2.232 -5.886 1.00 87.94 113 LEU A N 1
ATOM 838 C CA . LEU A 1 113 ? 30.711 -3.331 -5.456 1.00 87.94 113 LEU A CA 1
ATOM 839 C C . LEU A 1 113 ? 31.414 -2.940 -4.150 1.00 87.94 113 LEU A C 1
ATOM 841 O O . LEU A 1 113 ? 32.339 -2.122 -4.147 1.00 87.94 113 LEU A O 1
ATOM 845 N N . GLY A 1 114 ? 30.972 -3.523 -3.035 1.00 83.62 114 GLY A N 1
ATOM 846 C CA . GLY A 1 114 ? 31.472 -3.172 -1.706 1.00 83.62 114 GLY A CA 1
ATOM 847 C C . GLY A 1 114 ? 31.240 -1.691 -1.390 1.00 83.62 114 GLY A C 1
ATOM 848 O O . GLY A 1 114 ? 30.104 -1.228 -1.365 1.00 83.62 114 GLY A O 1
ATOM 849 N N . ASN A 1 115 ? 32.323 -0.942 -1.174 1.00 85.38 115 ASN A N 1
ATOM 850 C CA . ASN A 1 115 ? 32.297 0.499 -0.898 1.00 85.38 115 ASN A CA 1
ATOM 851 C C . ASN A 1 115 ? 32.446 1.385 -2.151 1.00 85.38 115 ASN A C 1
ATOM 853 O O . ASN A 1 115 ? 32.548 2.604 -2.027 1.00 85.38 115 ASN A O 1
ATOM 857 N N . ARG A 1 116 ? 32.491 0.794 -3.352 1.00 89.38 116 ARG A N 1
ATOM 858 C CA . ARG A 1 116 ? 32.595 1.519 -4.624 1.00 89.38 116 ARG A CA 1
ATOM 859 C C . ARG A 1 116 ? 31.273 1.458 -5.369 1.00 89.38 116 ARG A C 1
ATOM 861 O O . ARG A 1 116 ? 30.620 0.420 -5.392 1.00 89.38 116 ARG A O 1
ATOM 868 N N . CYS A 1 117 ? 30.903 2.550 -6.021 1.00 91.12 117 CYS A N 1
ATOM 869 C CA . CYS A 1 117 ? 29.719 2.601 -6.867 1.00 91.12 117 CYS A CA 1
ATOM 870 C C . CYS A 1 117 ? 29.969 3.464 -8.109 1.00 91.12 117 CYS A C 1
ATOM 872 O O . CYS A 1 117 ? 30.822 4.355 -8.095 1.00 91.12 117 CYS A O 1
ATOM 874 N N . SER A 1 118 ? 29.264 3.169 -9.201 1.00 94.06 118 SER A N 1
ATOM 875 C CA . SER A 1 118 ? 29.278 4.002 -10.404 1.00 94.06 118 SER A CA 1
ATOM 876 C C . SER A 1 118 ? 28.441 5.267 -10.197 1.00 94.06 118 SER A C 1
ATOM 878 O O . SER A 1 118 ? 27.529 5.293 -9.371 1.00 94.06 118 SER A O 1
ATOM 880 N N . LEU A 1 119 ? 28.687 6.313 -10.994 1.00 92.81 119 LEU A N 1
ATOM 881 C CA . LEU A 1 119 ? 27.858 7.526 -10.970 1.00 92.81 119 LEU A CA 1
ATOM 882 C C . LEU A 1 119 ? 26.371 7.206 -11.216 1.00 92.81 119 LEU A C 1
ATOM 884 O O . LEU A 1 119 ? 25.494 7.764 -10.560 1.00 92.81 119 LEU A O 1
ATOM 888 N N . GLY A 1 120 ? 26.095 6.250 -12.107 1.00 92.06 120 GLY A N 1
ATOM 889 C CA . GLY A 1 120 ? 24.742 5.756 -12.353 1.00 92.06 120 GLY A CA 1
ATOM 890 C C . GLY A 1 120 ? 24.091 5.151 -11.107 1.00 92.06 120 GLY A C 1
ATOM 891 O O . GLY A 1 120 ? 22.908 5.367 -10.882 1.00 92.06 120 GLY A O 1
ATOM 892 N N . ALA A 1 121 ? 24.849 4.476 -10.235 1.00 90.56 121 ALA A N 1
ATOM 893 C CA . ALA A 1 121 ? 24.312 3.934 -8.984 1.00 90.56 121 ALA A CA 1
ATOM 894 C C . ALA A 1 121 ? 23.883 5.038 -8.012 1.00 90.56 121 ALA A C 1
ATOM 896 O O . ALA A 1 121 ? 22.851 4.907 -7.354 1.00 90.56 121 ALA A O 1
ATOM 897 N N . VAL A 1 122 ? 24.633 6.143 -7.963 1.00 90.31 122 VAL A N 1
ATOM 898 C CA . VAL A 1 122 ? 24.278 7.321 -7.159 1.00 90.31 122 VAL A CA 1
ATOM 899 C C . VAL A 1 122 ? 22.979 7.950 -7.674 1.00 90.31 122 VAL A C 1
ATOM 901 O O . VAL A 1 122 ? 22.058 8.177 -6.892 1.00 90.31 122 VAL A O 1
ATOM 904 N N . LEU A 1 123 ? 22.870 8.152 -8.991 1.00 89.88 123 LEU A N 1
ATOM 905 C CA . LEU A 1 123 ? 21.684 8.719 -9.648 1.00 89.88 123 LEU A CA 1
ATOM 906 C C . LEU A 1 123 ? 20.431 7.852 -9.447 1.00 89.88 123 LEU A C 1
ATOM 908 O O . LEU A 1 123 ? 19.382 8.353 -9.035 1.00 89.88 123 LEU A O 1
ATOM 912 N N . VAL A 1 124 ? 20.546 6.541 -9.681 1.00 89.56 124 VAL A N 1
ATOM 913 C CA . VAL A 1 124 ? 19.448 5.580 -9.479 1.00 89.56 124 VAL A CA 1
ATOM 914 C C . VAL A 1 124 ? 19.016 5.559 -8.009 1.00 89.56 124 VAL A C 1
ATOM 916 O O . VAL A 1 124 ? 17.817 5.551 -7.711 1.00 89.56 124 VAL A O 1
ATOM 919 N N . GLY A 1 125 ? 19.972 5.597 -7.075 1.00 85.56 125 GLY A N 1
ATOM 920 C CA . GLY A 1 125 ? 19.700 5.660 -5.640 1.00 85.56 125 GLY A CA 1
ATOM 921 C C . GLY A 1 125 ? 18.931 6.921 -5.235 1.00 85.56 125 GLY A C 1
ATOM 922 O O . GLY A 1 125 ? 17.948 6.836 -4.493 1.00 85.56 125 GLY A O 1
ATOM 923 N N . GLU A 1 126 ? 19.329 8.078 -5.764 1.00 87.19 126 GLU A N 1
ATOM 924 C CA . GLU A 1 126 ? 18.687 9.367 -5.501 1.00 87.19 126 GLU A CA 1
ATOM 925 C C . GLU A 1 126 ? 17.245 9.413 -6.037 1.00 87.19 126 GLU A C 1
ATOM 927 O O . GLU A 1 126 ? 16.319 9.802 -5.316 1.00 87.19 126 GLU A O 1
ATOM 932 N N . ASN A 1 127 ? 17.020 8.941 -7.269 1.00 84.00 127 ASN A N 1
ATOM 933 C CA . ASN A 1 127 ? 15.680 8.823 -7.850 1.00 84.00 127 ASN A CA 1
ATOM 934 C C . ASN A 1 127 ? 14.791 7.875 -7.044 1.00 84.00 127 ASN A C 1
ATOM 936 O O . ASN A 1 127 ? 13.660 8.225 -6.702 1.00 84.00 127 ASN A O 1
ATOM 940 N N . SER A 1 128 ? 15.323 6.714 -6.660 1.00 78.38 128 SER A N 1
ATOM 941 C CA . SER A 1 128 ? 14.604 5.731 -5.842 1.00 78.38 128 SER A CA 1
ATOM 942 C C . SER A 1 128 ? 14.238 6.282 -4.462 1.00 78.38 128 SER A C 1
ATOM 944 O O . SER A 1 128 ? 13.207 5.932 -3.887 1.00 78.38 128 SER A O 1
ATOM 946 N N . TRP A 1 129 ? 15.081 7.138 -3.882 1.00 75.81 129 TRP A N 1
ATOM 947 C CA . TRP A 1 129 ? 14.782 7.824 -2.624 1.00 75.81 129 TRP A CA 1
ATOM 948 C C . TRP A 1 129 ? 13.696 8.894 -2.791 1.00 75.81 129 TRP A C 1
ATOM 950 O O . TRP A 1 129 ? 12.753 8.932 -1.998 1.00 75.81 129 TRP A O 1
ATOM 960 N N . 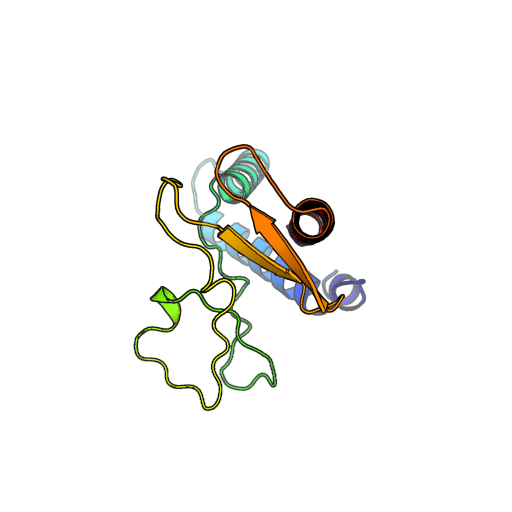ARG A 1 130 ? 13.769 9.717 -3.847 1.00 80.44 130 ARG A N 1
ATOM 961 C CA . ARG A 1 130 ? 12.727 10.708 -4.168 1.00 80.44 130 ARG A CA 1
ATOM 962 C C . ARG A 1 130 ? 11.373 10.044 -4.407 1.00 80.44 130 ARG A C 1
ATOM 964 O O . ARG A 1 130 ? 10.370 10.515 -3.874 1.00 80.44 130 ARG A O 1
ATOM 971 N N . ALA A 1 131 ? 11.352 8.948 -5.164 1.00 75.56 131 ALA A N 1
ATOM 972 C CA . ALA A 1 131 ? 10.150 8.165 -5.420 1.00 75.56 131 ALA A CA 1
ATOM 973 C C . ALA A 1 131 ? 9.550 7.629 -4.113 1.00 75.56 131 ALA A C 1
ATOM 975 O O . ALA A 1 131 ? 8.384 7.887 -3.842 1.00 75.56 131 ALA A O 1
ATOM 976 N N . ARG A 1 132 ? 10.360 7.008 -3.242 1.00 71.81 132 ARG A N 1
ATOM 977 C CA . ARG A 1 132 ? 9.902 6.537 -1.922 1.00 71.81 132 ARG A CA 1
ATOM 978 C C . ARG A 1 132 ? 9.326 7.651 -1.055 1.00 71.81 132 ARG A C 1
ATOM 980 O O . ARG A 1 132 ? 8.308 7.432 -0.413 1.00 71.81 132 ARG A O 1
ATOM 987 N N . LYS A 1 133 ? 9.920 8.848 -1.055 1.00 70.75 133 LYS A N 1
ATOM 988 C CA . LYS A 1 133 ? 9.353 10.001 -0.337 1.00 70.75 133 LYS A CA 1
ATOM 989 C C . LYS A 1 133 ? 8.008 10.444 -0.903 1.00 70.75 133 LYS A C 1
ATOM 991 O O . LYS A 1 133 ? 7.108 10.733 -0.126 1.00 70.75 133 LYS A O 1
ATOM 996 N N . ARG A 1 134 ? 7.861 10.481 -2.231 1.00 67.88 134 ARG A N 1
ATOM 997 C CA . ARG A 1 134 ? 6.579 10.797 -2.883 1.00 67.88 134 ARG A CA 1
ATOM 998 C C . ARG A 1 134 ? 5.525 9.737 -2.581 1.00 67.88 134 ARG A C 1
ATOM 1000 O O . ARG A 1 134 ? 4.404 10.100 -2.263 1.00 67.88 134 ARG A O 1
ATOM 1007 N N . SER A 1 135 ? 5.891 8.457 -2.619 1.00 59.31 135 SER A N 1
ATOM 1008 C CA . SER A 1 135 ? 4.991 7.353 -2.281 1.00 59.31 135 SER A CA 1
ATOM 1009 C C . SER A 1 135 ? 4.625 7.335 -0.801 1.00 59.31 135 SER A C 1
ATOM 1011 O O . SER A 1 135 ? 3.471 7.103 -0.493 1.00 59.31 135 SER A O 1
ATOM 1013 N N . ALA A 1 136 ? 5.552 7.624 0.116 1.00 53.78 136 ALA A N 1
ATOM 1014 C CA . ALA A 1 136 ? 5.243 7.758 1.540 1.00 53.78 136 ALA A CA 1
ATOM 1015 C C . ALA A 1 136 ? 4.332 8.966 1.809 1.00 53.78 136 ALA A C 1
ATOM 1017 O O . ALA A 1 136 ? 3.395 8.849 2.588 1.00 53.78 136 ALA A O 1
ATOM 1018 N N . ALA A 1 137 ? 4.563 10.091 1.123 1.00 48.22 137 ALA A N 1
ATOM 1019 C CA . ALA A 1 137 ? 3.703 11.270 1.197 1.00 48.22 137 ALA A CA 1
ATOM 1020 C C . ALA A 1 137 ? 2.305 11.009 0.609 1.00 48.22 137 ALA A C 1
ATOM 1022 O O . ALA A 1 137 ? 1.312 11.464 1.169 1.00 48.22 137 ALA A O 1
ATOM 1023 N N . ALA A 1 138 ? 2.221 10.250 -0.488 1.00 42.84 138 ALA A N 1
ATOM 1024 C CA . ALA A 1 138 ? 0.958 9.770 -1.032 1.00 42.84 138 ALA A CA 1
ATOM 1025 C C . ALA A 1 138 ? 0.284 8.817 -0.036 1.00 42.84 138 ALA A C 1
ATOM 1027 O O . ALA A 1 138 ? -0.837 9.067 0.356 1.00 42.84 138 ALA A O 1
ATOM 1028 N N . CYS A 1 139 ? 0.982 7.819 0.502 1.00 35.72 139 CYS A N 1
ATOM 1029 C CA . CYS A 1 139 ? 0.420 6.903 1.498 1.00 35.72 139 CYS A CA 1
ATOM 1030 C C . CYS A 1 139 ? -0.107 7.643 2.746 1.00 35.72 139 CYS A C 1
ATOM 1032 O O . CYS A 1 139 ? -1.167 7.307 3.250 1.00 35.72 139 CYS A O 1
ATOM 1034 N N . SER A 1 140 ? 0.568 8.710 3.200 1.00 36.25 140 SER A N 1
ATOM 1035 C CA . SER A 1 140 ? 0.101 9.553 4.317 1.00 36.25 140 SER A CA 1
ATOM 1036 C C . SER A 1 140 ? -1.044 10.511 3.976 1.00 36.25 140 SER A C 1
ATOM 1038 O O . SER A 1 140 ? -1.628 11.100 4.873 1.00 36.25 140 SER A O 1
ATOM 1040 N N . MET A 1 141 ? -1.317 10.734 2.690 1.00 30.11 141 MET A N 1
ATOM 1041 C CA . MET A 1 141 ? -2.436 11.555 2.211 1.00 30.11 141 MET A CA 1
ATOM 1042 C C . MET A 1 141 ? -3.689 10.699 1.953 1.00 30.11 141 MET A C 1
ATOM 1044 O O . MET A 1 141 ? -4.769 11.241 1.747 1.00 30.11 141 MET A O 1
ATOM 1048 N N . TRP A 1 142 ? -3.521 9.372 1.971 1.00 31.31 142 TRP A N 1
ATOM 1049 C CA . TRP A 1 142 ? -4.540 8.339 1.774 1.00 31.31 142 TRP A CA 1
ATOM 1050 C C . TRP A 1 142 ? -4.796 7.523 3.062 1.00 31.31 142 TRP A C 1
ATOM 1052 O O . TRP A 1 142 ? -5.469 6.496 3.012 1.00 31.31 142 TRP A O 1
ATOM 1062 N N . ALA A 1 143 ? -4.270 7.985 4.203 1.00 32.47 143 ALA A N 1
ATOM 1063 C CA . ALA A 1 143 ? -4.571 7.511 5.556 1.00 32.47 143 ALA A CA 1
ATOM 1064 C C . ALA A 1 143 ? -5.285 8.627 6.329 1.00 32.47 143 ALA A C 1
ATOM 1066 O O . ALA A 1 143 ? -6.239 8.311 7.073 1.00 32.47 143 ALA A O 1
#

Radius of gyration: 21.65 Å; chains: 1; bounding box: 56×36×48 Å

pLDDT: mean 75.28, std 16.12, range [30.11, 94.06]

Foldseek 3Di:
DLVVLLVDPCHPLSSLVVVVLVVVCVVCVPPPPDDPVNSVVVVVVVVVVDDPPPRPCPPDVPDPDDDDDDPVVCPPPDDPDDDDPPPLDDPDDDDQDWDWDADPVVRQIKIDGDPDIDPSVVVRVVVVVVVVVVVVVVVVVVD